Protein AF-A0A2W6DWF0-F1 (afdb_monomer_lite)

Radius of gyration: 32.78 Å; chains: 1; bounding box: 54×65×98 Å

Foldseek 3Di:
DDPVVVVVVVVVVVVVQLVQLLPDDPPQWFWKQFPQATWIWHQDPQAIWIDQALPDDTHDDAHFPDWDADPVDRQWIWTQHPVRDITIIGTDDRSPDHSRRHNPRNDPPPPPPPPVVVVVVVVVVVVCCVPPVVVVVVVVVCVVVLVDPVSVVVVVVVVVVVVVPDDDPD

Structure (mmCIF, N/CA/C/O backbone):
data_AF-A0A2W6DWF0-F1
#
_entry.id   AF-A0A2W6DWF0-F1
#
loop_
_atom_site.group_PDB
_atom_site.id
_atom_site.type_symbol
_atom_site.label_atom_id
_atom_site.label_alt_id
_atom_site.label_comp_id
_atom_site.label_asym_id
_atom_site.label_entity_id
_atom_site.label_seq_id
_atom_site.pdbx_PDB_ins_code
_atom_site.Cartn_x
_atom_site.Cartn_y
_atom_site.Cartn_z
_atom_site.occupancy
_atom_site.B_iso_or_equiv
_atom_site.auth_seq_id
_atom_site.auth_comp_id
_atom_site.auth_asym_id
_atom_site.auth_atom_id
_atom_site.pdbx_PDB_model_num
ATOM 1 N N . MET A 1 1 ? 27.498 23.899 1.202 1.00 61.22 1 MET A N 1
ATOM 2 C CA . MET A 1 1 ? 26.528 23.194 0.340 1.00 61.22 1 MET A CA 1
ATOM 3 C C . MET A 1 1 ? 25.441 24.185 -0.001 1.00 61.22 1 MET A C 1
ATOM 5 O O . MET A 1 1 ? 24.930 24.813 0.916 1.00 61.22 1 MET A O 1
ATOM 9 N N . ASP A 1 2 ? 25.179 24.372 -1.287 1.00 84.38 2 ASP A N 1
ATOM 10 C CA . ASP A 1 2 ? 24.219 25.351 -1.785 1.00 84.38 2 ASP A CA 1
ATOM 11 C C . ASP A 1 2 ? 22.791 24.801 -1.636 1.00 84.38 2 ASP A C 1
ATOM 13 O O . ASP A 1 2 ? 22.488 23.708 -2.126 1.00 84.38 2 ASP A O 1
ATOM 17 N N . LEU A 1 3 ? 21.943 25.503 -0.882 1.00 85.31 3 LEU A N 1
ATOM 18 C CA . LEU A 1 3 ? 20.596 25.038 -0.530 1.00 85.31 3 LEU A CA 1
ATOM 19 C C . LEU A 1 3 ? 19.710 24.931 -1.780 1.00 85.31 3 LEU A C 1
ATOM 21 O O . LEU A 1 3 ? 18.916 23.997 -1.908 1.00 85.31 3 LEU A O 1
ATOM 25 N N . ASP A 1 4 ? 19.914 25.830 -2.740 1.00 89.06 4 ASP A N 1
ATOM 26 C CA . ASP A 1 4 ? 19.157 25.874 -3.989 1.00 89.06 4 ASP A CA 1
ATOM 27 C C . ASP A 1 4 ? 19.464 24.673 -4.892 1.00 89.06 4 ASP A C 1
ATOM 29 O O . ASP A 1 4 ? 18.562 24.110 -5.521 1.00 89.06 4 ASP A O 1
ATOM 33 N N . ALA A 1 5 ? 20.716 24.205 -4.888 1.00 88.69 5 ALA A N 1
ATOM 34 C CA . ALA A 1 5 ? 21.115 23.004 -5.614 1.00 88.69 5 ALA A CA 1
ATOM 35 C C . ALA A 1 5 ? 20.429 21.744 -5.051 1.00 88.69 5 ALA A C 1
ATOM 37 O O . ALA A 1 5 ? 19.915 20.928 -5.819 1.00 88.69 5 ALA A O 1
ATOM 38 N N . GLN A 1 6 ? 20.333 21.618 -3.721 1.00 86.75 6 GLN A N 1
ATOM 39 C CA . GLN A 1 6 ? 19.637 20.494 -3.075 1.00 86.75 6 GLN A CA 1
ATOM 40 C C . GLN A 1 6 ? 18.131 20.503 -3.364 1.00 86.75 6 GLN A C 1
ATOM 42 O O . GLN A 1 6 ? 17.528 19.452 -3.605 1.00 86.75 6 GLN A O 1
ATOM 47 N N . ILE A 1 7 ? 17.510 21.688 -3.374 1.00 89.88 7 ILE A N 1
ATOM 48 C CA . ILE A 1 7 ? 16.090 21.841 -3.715 1.00 89.88 7 ILE A CA 1
ATOM 49 C C . ILE A 1 7 ? 15.849 21.435 -5.173 1.00 89.88 7 ILE A C 1
ATOM 51 O O . ILE A 1 7 ? 14.891 20.711 -5.462 1.00 89.88 7 ILE A O 1
ATOM 55 N N . ALA A 1 8 ? 16.715 21.864 -6.094 1.00 90.62 8 ALA A N 1
ATOM 56 C CA . ALA A 1 8 ? 16.607 21.523 -7.508 1.00 90.62 8 ALA A CA 1
ATOM 57 C C . ALA A 1 8 ? 16.753 20.011 -7.752 1.00 90.62 8 ALA A C 1
ATOM 59 O O . ALA A 1 8 ? 15.949 19.427 -8.482 1.00 90.62 8 ALA A O 1
ATOM 60 N N . GLU A 1 9 ? 17.724 19.364 -7.107 1.00 90.25 9 GLU A N 1
ATOM 61 C CA . GLU A 1 9 ? 17.936 17.916 -7.198 1.00 90.25 9 GLU A CA 1
ATOM 62 C C . GLU A 1 9 ? 16.747 17.130 -6.629 1.00 90.25 9 GLU A C 1
ATOM 64 O O . GLU A 1 9 ? 16.229 16.214 -7.273 1.00 90.25 9 GLU A O 1
ATOM 69 N N . THR A 1 10 ? 16.233 17.551 -5.471 1.00 89.12 10 THR A N 1
ATOM 70 C CA . THR A 1 10 ? 15.056 16.930 -4.847 1.00 89.12 10 THR A CA 1
ATOM 71 C C . THR A 1 10 ? 13.840 17.001 -5.769 1.00 89.12 10 THR A C 1
ATOM 73 O O . THR A 1 10 ? 13.144 16.004 -5.959 1.00 89.12 10 THR A O 1
ATOM 76 N N . ARG A 1 11 ? 13.587 18.161 -6.389 1.00 90.06 11 ARG A N 1
ATOM 77 C CA . ARG A 1 11 ? 12.465 18.336 -7.326 1.00 90.06 11 ARG A CA 1
ATOM 78 C C . ARG A 1 11 ? 12.587 17.433 -8.550 1.00 90.06 11 ARG A C 1
ATOM 80 O O . ARG A 1 11 ? 11.580 16.862 -8.963 1.00 90.06 11 ARG A O 1
ATOM 87 N N . ARG A 1 12 ? 13.795 17.278 -9.103 1.00 89.12 12 ARG A N 1
ATOM 88 C CA . ARG A 1 12 ? 14.049 16.373 -10.237 1.00 89.12 12 ARG A CA 1
ATOM 89 C C . ARG A 1 12 ? 13.746 14.927 -9.867 1.00 89.12 12 ARG A C 1
ATOM 91 O O . ARG A 1 12 ? 12.934 14.297 -10.533 1.00 89.12 12 ARG A O 1
ATOM 98 N N . ARG A 1 13 ? 14.285 14.451 -8.743 1.00 86.88 13 ARG A N 1
ATOM 99 C CA . ARG A 1 13 ? 14.032 13.091 -8.253 1.00 86.88 13 ARG A CA 1
ATOM 100 C C . ARG A 1 13 ? 12.543 12.821 -8.024 1.00 86.88 13 ARG A C 1
ATOM 102 O O . ARG A 1 13 ? 12.033 11.777 -8.413 1.00 86.88 13 ARG A O 1
ATOM 109 N N . VAL A 1 14 ? 11.825 13.769 -7.420 1.00 86.69 14 VAL A N 1
ATOM 110 C CA . VAL A 1 14 ? 10.374 13.644 -7.201 1.00 86.69 14 VAL A CA 1
ATOM 111 C C . VAL A 1 14 ? 9.610 13.589 -8.527 1.00 86.69 14 VAL A C 1
ATOM 113 O O . VAL A 1 14 ? 8.647 12.830 -8.643 1.00 86.69 14 VAL A O 1
ATOM 116 N N . ALA A 1 15 ? 10.026 14.371 -9.526 1.00 87.75 15 ALA A N 1
ATOM 117 C CA . ALA A 1 15 ? 9.420 14.344 -10.853 1.00 87.75 15 ALA A CA 1
ATOM 118 C C . ALA A 1 15 ? 9.647 12.994 -11.553 1.00 87.75 15 ALA A C 1
ATOM 120 O O . ALA A 1 15 ? 8.692 12.418 -12.071 1.00 87.75 15 ALA A O 1
ATOM 121 N N . GLU A 1 16 ? 10.864 12.454 -11.489 1.00 87.50 16 GLU A N 1
ATOM 122 C CA . GLU A 1 16 ? 11.209 11.136 -12.037 1.00 87.50 16 GLU A CA 1
ATOM 123 C C . GLU A 1 16 ? 10.418 10.009 -11.358 1.00 87.50 16 GLU A C 1
ATOM 125 O O . GLU A 1 16 ? 9.831 9.163 -12.034 1.00 87.50 16 GLU A O 1
ATOM 130 N N . GLU A 1 17 ? 10.322 10.016 -10.024 1.00 83.31 17 GLU A N 1
ATOM 131 C CA . GLU A 1 17 ? 9.511 9.042 -9.282 1.00 83.31 17 GLU A CA 1
ATOM 132 C C . GLU A 1 17 ? 8.028 9.126 -9.669 1.00 83.31 17 GLU A C 1
ATOM 134 O O . GLU A 1 17 ? 7.344 8.105 -9.783 1.00 83.31 17 GLU A O 1
ATOM 139 N N . LYS A 1 18 ? 7.506 10.340 -9.876 1.00 85.75 18 LYS A N 1
ATOM 140 C CA . LYS A 1 18 ? 6.118 10.545 -10.299 1.00 85.75 18 LYS A CA 1
ATOM 141 C C . LYS A 1 18 ? 5.885 10.008 -11.708 1.00 85.75 18 LYS A C 1
ATOM 143 O O . LYS A 1 18 ? 4.921 9.276 -11.912 1.00 85.75 18 LYS A O 1
ATOM 148 N N . GLU A 1 19 ? 6.780 10.303 -12.646 1.00 86.94 19 GLU A N 1
ATOM 149 C CA . GLU A 1 19 ? 6.712 9.769 -14.007 1.00 86.94 19 GLU A CA 1
ATOM 150 C C . GLU A 1 19 ? 6.732 8.234 -13.990 1.00 86.94 19 GLU A C 1
ATOM 152 O O . GLU A 1 19 ? 5.903 7.586 -14.627 1.00 86.94 19 GLU A O 1
ATOM 157 N N . GLN A 1 20 ? 7.611 7.630 -13.185 1.00 84.12 20 GLN A N 1
ATOM 158 C CA . GLN A 1 20 ? 7.686 6.177 -13.024 1.00 84.12 20 GLN A CA 1
ATOM 159 C C . GLN A 1 20 ? 6.402 5.564 -12.443 1.00 84.12 20 GLN A C 1
ATOM 161 O O . GLN A 1 20 ? 6.034 4.455 -12.832 1.00 84.12 20 GLN A O 1
ATOM 166 N N . ARG A 1 21 ? 5.700 6.263 -11.541 1.00 83.56 21 ARG A N 1
ATOM 167 C CA . ARG A 1 21 ? 4.387 5.834 -11.017 1.00 83.56 21 ARG A CA 1
ATOM 168 C C . ARG A 1 21 ? 3.256 5.985 -12.032 1.00 83.56 21 ARG A C 1
ATOM 170 O O . ARG A 1 21 ? 2.280 5.240 -11.964 1.00 83.56 21 ARG A O 1
ATOM 177 N N . GLU A 1 22 ? 3.368 6.946 -12.942 1.00 83.94 22 GLU A N 1
ATOM 178 C CA . GLU A 1 22 ? 2.379 7.190 -13.993 1.00 83.94 22 GLU A CA 1
ATOM 179 C C . GLU A 1 22 ? 2.517 6.231 -15.179 1.00 83.94 22 GLU A C 1
ATOM 181 O O . GLU A 1 22 ? 1.551 6.052 -15.929 1.00 83.94 22 GLU A O 1
ATOM 186 N N . ARG A 1 23 ? 3.674 5.568 -15.323 1.00 86.38 23 ARG A N 1
ATOM 187 C CA . ARG A 1 23 ? 3.868 4.520 -16.329 1.00 86.38 23 ARG A CA 1
ATOM 188 C C . ARG A 1 23 ? 2.825 3.410 -16.156 1.00 86.38 23 ARG A C 1
ATOM 190 O O . ARG A 1 23 ? 2.569 2.965 -15.032 1.00 86.38 23 ARG A O 1
ATOM 197 N N . PRO A 1 24 ? 2.218 2.935 -17.257 1.00 86.56 24 PRO A N 1
ATOM 198 C CA . PRO A 1 24 ? 1.245 1.859 -17.187 1.00 86.56 24 PRO A CA 1
ATOM 199 C C . PRO A 1 24 ? 1.904 0.598 -16.627 1.00 86.56 24 PRO A C 1
ATOM 201 O O . PRO A 1 24 ? 3.009 0.221 -17.021 1.00 86.56 24 PRO A O 1
ATOM 204 N N . LEU A 1 25 ? 1.211 -0.061 -15.699 1.00 88.56 25 LEU A N 1
ATOM 205 C CA . LEU A 1 25 ? 1.652 -1.350 -15.184 1.00 88.56 25 LEU A CA 1
ATOM 206 C C . LEU A 1 25 ? 1.576 -2.408 -16.299 1.00 88.56 25 LEU A C 1
ATOM 208 O O . LEU A 1 25 ? 0.694 -2.327 -17.160 1.00 88.56 25 LEU A O 1
ATOM 212 N N . PRO A 1 26 ? 2.448 -3.431 -16.271 1.00 87.81 26 PRO A N 1
ATOM 213 C CA . PRO A 1 26 ? 2.338 -4.565 -17.177 1.00 87.81 26 PRO A CA 1
ATOM 214 C C . PRO A 1 26 ? 0.968 -5.250 -17.070 1.00 87.81 26 PRO A C 1
ATOM 216 O O . PRO A 1 26 ? 0.324 -5.237 -16.018 1.00 87.81 26 PRO A O 1
ATOM 219 N N . ALA A 1 27 ? 0.531 -5.894 -18.152 1.00 87.00 27 ALA A N 1
ATOM 220 C CA . ALA A 1 27 ? -0.751 -6.590 -18.182 1.00 87.00 27 ALA A CA 1
ATOM 221 C C . ALA A 1 27 ? -0.855 -7.645 -17.063 1.00 87.00 27 ALA A C 1
ATOM 223 O O . ALA A 1 27 ? 0.075 -8.413 -16.815 1.00 87.00 27 ALA A O 1
ATOM 224 N N . GLY A 1 28 ? -1.999 -7.669 -16.373 1.00 86.00 28 GLY A N 1
ATOM 225 C CA . GLY A 1 28 ? -2.250 -8.59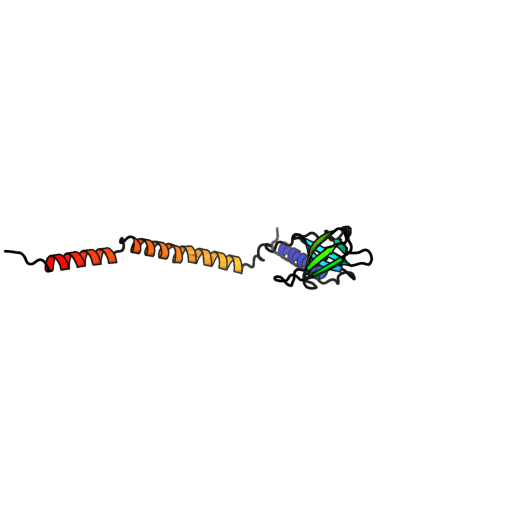7 -15.265 1.00 86.00 28 GLY A CA 1
ATOM 226 C C . GLY A 1 28 ? -1.495 -8.276 -13.969 1.00 86.00 28 GLY A C 1
ATOM 227 O O . GLY A 1 28 ? -1.575 -9.062 -13.024 1.00 86.00 28 GLY A O 1
ATOM 228 N N . VAL A 1 29 ? -0.780 -7.144 -13.902 1.00 90.69 29 VAL A N 1
ATOM 229 C CA . VAL A 1 29 ? -0.109 -6.659 -12.690 1.00 90.69 29 VAL A CA 1
ATOM 230 C C . VAL A 1 29 ? -0.957 -5.599 -11.996 1.00 90.69 29 VAL A C 1
ATOM 232 O O . VAL A 1 29 ? -1.533 -4.708 -12.615 1.00 90.69 29 VAL A O 1
ATOM 235 N N . THR A 1 30 ? -1.037 -5.678 -10.675 1.00 92.12 30 THR A N 1
ATOM 236 C CA . THR A 1 30 ? -1.700 -4.687 -9.827 1.00 92.12 30 THR A CA 1
ATOM 237 C C . THR A 1 30 ? -0.872 -4.457 -8.575 1.00 92.12 30 THR A C 1
ATOM 239 O O . THR A 1 30 ? -0.369 -5.404 -7.973 1.00 92.12 30 THR A O 1
ATOM 242 N N . MET A 1 31 ? -0.753 -3.203 -8.148 1.00 93.50 31 MET A N 1
ATOM 243 C CA . MET A 1 31 ? -0.088 -2.886 -6.888 1.00 93.50 31 MET A CA 1
ATOM 244 C C . MET A 1 31 ? -1.042 -3.115 -5.718 1.00 93.50 31 MET A C 1
ATOM 246 O O . MET A 1 31 ? -2.173 -2.620 -5.695 1.00 93.50 31 MET A O 1
ATOM 250 N N . VAL A 1 32 ? -0.574 -3.851 -4.714 1.00 92.56 32 VAL A N 1
ATOM 251 C CA . VAL A 1 32 ? -1.339 -4.164 -3.509 1.00 92.56 32 VAL A CA 1
ATOM 252 C C . VAL A 1 32 ? -0.508 -3.940 -2.256 1.00 92.56 32 VAL A C 1
ATOM 254 O O . VAL A 1 32 ? 0.707 -4.106 -2.247 1.00 92.56 32 VAL A O 1
ATOM 257 N N . LYS A 1 33 ? -1.181 -3.612 -1.159 1.00 91.62 33 LYS A N 1
ATOM 258 C CA . LYS A 1 33 ? -0.615 -3.681 0.179 1.00 91.62 33 LYS A CA 1
ATOM 259 C C . LYS A 1 33 ? -0.704 -5.116 0.677 1.00 91.62 33 LYS A C 1
ATOM 261 O O . LYS A 1 33 ? -1.812 -5.619 0.902 1.00 91.62 33 LYS A O 1
ATOM 266 N N . LEU A 1 34 ? 0.441 -5.738 0.914 1.00 90.06 34 LEU A N 1
ATOM 267 C CA . LEU A 1 34 ? 0.561 -7.062 1.515 1.00 90.06 34 LEU A CA 1
ATOM 268 C C . LEU A 1 34 ? 1.553 -6.979 2.678 1.00 90.06 34 LEU A C 1
ATOM 270 O O . LEU A 1 34 ? 2.618 -6.398 2.542 1.00 90.06 34 LEU A O 1
ATOM 274 N N . ASN A 1 35 ? 1.195 -7.493 3.858 1.00 86.69 35 ASN A N 1
ATOM 275 C CA . ASN A 1 35 ? 2.084 -7.510 5.036 1.00 86.69 35 ASN A CA 1
ATOM 276 C C . ASN A 1 35 ? 2.738 -6.154 5.393 1.00 86.69 35 ASN A C 1
ATOM 278 O O . ASN A 1 35 ? 3.867 -6.101 5.868 1.00 86.69 35 ASN A O 1
ATOM 282 N N . LYS A 1 36 ? 2.001 -5.044 5.220 1.00 86.69 36 LYS A N 1
ATOM 283 C CA . LYS A 1 36 ? 2.489 -3.658 5.418 1.00 86.69 36 LYS A CA 1
ATOM 284 C C . LYS A 1 36 ? 3.582 -3.227 4.427 1.00 86.69 36 LYS A C 1
ATOM 286 O O . LYS A 1 36 ? 4.283 -2.259 4.703 1.00 86.69 36 LYS A O 1
ATOM 291 N N . GLN A 1 37 ? 3.712 -3.900 3.295 1.00 89.81 37 GLN A N 1
ATOM 292 C CA . GLN A 1 37 ? 4.594 -3.526 2.198 1.00 89.81 37 GLN A CA 1
ATOM 293 C C . GLN A 1 37 ? 3.778 -3.279 0.932 1.00 89.81 37 GLN A C 1
ATOM 295 O O . GLN A 1 37 ? 2.695 -3.845 0.755 1.00 89.81 37 GLN A O 1
ATOM 300 N N . VAL A 1 38 ? 4.298 -2.405 0.078 1.00 92.31 38 VAL A N 1
ATOM 301 C CA . VAL A 1 38 ? 3.840 -2.270 -1.300 1.00 92.31 38 VAL A CA 1
ATOM 302 C C . VAL A 1 38 ? 4.364 -3.478 -2.070 1.00 92.31 38 VAL A C 1
ATOM 304 O O . VAL A 1 38 ? 5.556 -3.776 -2.044 1.00 92.31 38 VAL A O 1
ATOM 307 N N . THR A 1 39 ? 3.480 -4.195 -2.747 1.00 92.56 39 THR A N 1
ATOM 308 C CA . THR A 1 39 ? 3.812 -5.436 -3.445 1.00 92.56 39 THR A CA 1
ATOM 309 C C . THR A 1 39 ? 3.171 -5.418 -4.821 1.00 92.56 39 THR A C 1
ATOM 311 O O . THR A 1 39 ? 1.985 -5.107 -4.954 1.00 92.56 39 THR A O 1
ATOM 314 N N . GLY A 1 40 ? 3.940 -5.765 -5.852 1.00 93.81 40 GLY A N 1
ATOM 315 C CA . GLY A 1 40 ? 3.368 -6.056 -7.163 1.00 93.81 40 GLY A CA 1
ATOM 316 C C . GLY A 1 40 ? 2.695 -7.421 -7.114 1.00 93.81 40 GLY A C 1
ATOM 317 O O . GLY A 1 40 ? 3.327 -8.395 -6.724 1.00 93.81 40 GLY A O 1
ATOM 318 N N . LEU A 1 41 ? 1.420 -7.510 -7.473 1.00 94.25 41 LEU A N 1
ATOM 319 C CA . LEU A 1 41 ? 0.692 -8.770 -7.586 1.00 94.25 41 LEU A CA 1
ATOM 320 C C . LEU A 1 41 ? 0.403 -9.033 -9.058 1.00 94.25 41 LEU A C 1
ATOM 322 O O . LEU A 1 41 ? -0.240 -8.214 -9.710 1.00 94.25 41 LEU A O 1
ATOM 326 N N . ARG A 1 42 ? 0.856 -10.175 -9.570 1.00 93.12 42 ARG A N 1
ATOM 327 C CA . ARG A 1 42 ? 0.575 -10.631 -10.929 1.00 93.12 42 ARG A CA 1
ATOM 328 C C . ARG A 1 42 ? -0.379 -11.808 -10.887 1.00 93.12 42 ARG A C 1
ATOM 330 O O . ARG A 1 42 ? -0.153 -12.761 -10.141 1.00 93.12 42 ARG A O 1
ATOM 337 N N . VAL A 1 43 ? -1.413 -11.744 -11.714 1.00 90.19 43 VAL A N 1
ATOM 338 C CA . VAL A 1 43 ? -2.348 -12.846 -11.952 1.00 90.19 43 VAL A CA 1
ATOM 339 C C . VAL A 1 43 ? -2.039 -13.418 -13.330 1.00 90.19 43 VAL A C 1
ATOM 341 O O . VAL A 1 43 ? -2.125 -12.700 -14.323 1.00 90.19 43 VAL A O 1
ATOM 344 N N . GLY A 1 44 ? -1.659 -14.692 -13.393 1.00 86.88 44 GLY A N 1
ATOM 345 C CA . GLY A 1 44 ? -1.389 -15.390 -14.649 1.00 86.88 44 GLY A CA 1
ATOM 346 C C . GLY A 1 44 ? -2.002 -16.793 -14.691 1.00 86.88 44 GLY A C 1
ATOM 347 O O . GLY A 1 44 ? -2.626 -17.216 -13.715 1.00 86.88 44 GLY A O 1
ATOM 348 N N . PRO A 1 45 ? -1.800 -17.530 -15.798 1.00 84.31 45 PRO A N 1
ATOM 349 C CA . PRO A 1 45 ? -2.305 -18.898 -15.968 1.00 8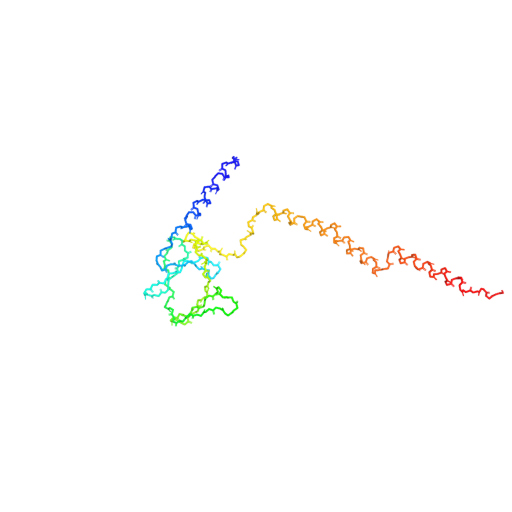4.31 45 PRO A CA 1
ATOM 350 C C . PRO A 1 45 ? -1.815 -19.856 -14.874 1.00 84.31 45 PRO A C 1
ATOM 352 O O . PRO A 1 45 ? -2.551 -20.728 -14.416 1.00 84.31 45 PRO A O 1
ATOM 355 N N . ASP A 1 46 ? -0.584 -19.647 -14.406 1.00 83.62 46 ASP A N 1
ATOM 356 C CA . ASP A 1 46 ? 0.047 -20.486 -13.387 1.00 83.62 46 ASP A CA 1
ATOM 357 C C . ASP A 1 46 ? -0.420 -20.166 -11.961 1.00 83.62 46 ASP A C 1
ATOM 359 O O . ASP A 1 46 ? -0.204 -20.966 -11.050 1.00 83.62 46 ASP A O 1
ATOM 363 N N . GLY A 1 47 ? -1.110 -19.038 -11.764 1.00 88.81 47 GLY A N 1
ATOM 364 C CA . GLY A 1 47 ? -1.606 -18.575 -10.473 1.00 88.81 47 GLY A CA 1
ATOM 365 C C . GLY A 1 47 ? -1.141 -17.162 -10.126 1.00 88.81 47 GLY A C 1
ATOM 366 O O . GLY A 1 47 ? -0.921 -16.315 -10.995 1.00 88.81 47 GLY A O 1
ATOM 367 N N . LEU A 1 48 ? -1.034 -16.896 -8.826 1.00 92.38 48 LEU A N 1
ATOM 368 C CA . LEU A 1 48 ? -0.585 -15.617 -8.287 1.00 92.38 48 LEU A CA 1
ATOM 369 C C . LEU A 1 48 ? 0.927 -15.612 -8.089 1.00 92.38 48 LEU A C 1
ATOM 371 O O . LEU A 1 48 ? 1.494 -16.556 -7.537 1.00 92.38 48 LEU A O 1
ATOM 375 N N . ALA A 1 49 ? 1.556 -14.503 -8.468 1.00 92.81 49 ALA A N 1
ATOM 376 C CA . ALA A 1 49 ? 2.948 -14.214 -8.158 1.00 92.81 49 ALA A CA 1
ATOM 377 C C . ALA A 1 49 ? 3.082 -12.823 -7.532 1.00 92.81 49 ALA A C 1
ATOM 379 O O . ALA A 1 49 ? 2.338 -11.903 -7.877 1.00 92.81 49 ALA A O 1
ATOM 380 N N . THR A 1 50 ? 4.039 -12.664 -6.624 1.00 93.50 50 THR A N 1
ATOM 381 C CA . THR A 1 50 ? 4.324 -11.398 -5.944 1.00 93.50 50 THR A CA 1
ATOM 382 C C . THR A 1 50 ? 5.714 -10.884 -6.262 1.00 93.50 50 THR A C 1
ATOM 384 O O . THR A 1 50 ? 6.655 -11.661 -6.403 1.00 93.50 50 THR A O 1
ATOM 387 N N . LEU A 1 51 ? 5.837 -9.565 -6.314 1.00 93.56 51 LEU A N 1
ATOM 388 C CA . LEU A 1 51 ? 7.083 -8.850 -6.520 1.00 93.56 51 LEU A CA 1
ATOM 389 C C . LEU A 1 51 ? 7.372 -7.960 -5.307 1.00 93.56 51 LEU A C 1
ATOM 391 O O . LEU A 1 51 ? 6.590 -7.056 -4.990 1.00 93.56 51 LEU A O 1
ATOM 395 N N . SER A 1 52 ? 8.500 -8.227 -4.650 1.00 87.19 52 SER A N 1
ATOM 396 C CA . SER A 1 52 ? 8.937 -7.551 -3.418 1.00 87.19 52 SER A CA 1
ATOM 397 C C . SER A 1 52 ? 10.083 -6.558 -3.633 1.00 87.19 52 SER A C 1
ATOM 399 O O . SER A 1 52 ? 10.566 -5.992 -2.663 1.00 87.19 52 SER A O 1
ATOM 401 N N . ALA A 1 53 ? 10.538 -6.363 -4.870 1.00 88.19 53 ALA A N 1
ATOM 402 C CA . ALA A 1 53 ? 11.528 -5.356 -5.250 1.00 88.19 53 ALA A CA 1
ATOM 403 C C . ALA A 1 53 ? 11.314 -4.974 -6.726 1.00 88.19 53 ALA A C 1
ATOM 405 O O . ALA A 1 53 ? 10.875 -5.844 -7.479 1.00 88.19 53 ALA A O 1
ATOM 406 N N . PRO A 1 54 ? 11.623 -3.740 -7.161 1.00 83.50 54 PRO A N 1
ATOM 407 C CA 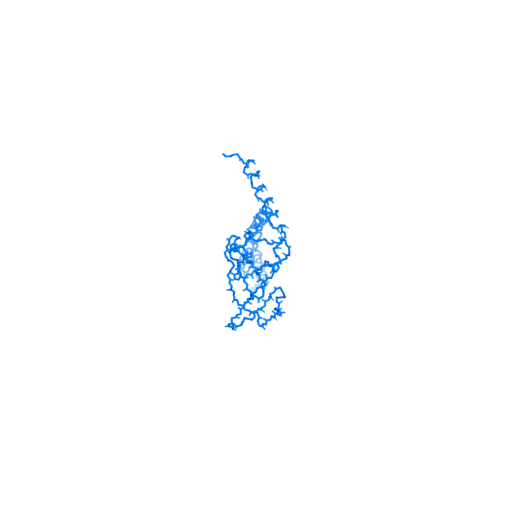. PRO A 1 54 ? 11.342 -3.282 -8.527 1.00 83.50 54 PRO A CA 1
ATOM 408 C C . PRO A 1 54 ? 11.957 -4.182 -9.605 1.00 83.50 54 PRO A C 1
ATOM 410 O O . PRO A 1 54 ? 11.257 -4.613 -10.517 1.00 83.50 54 PRO A O 1
ATOM 413 N N . ASP A 1 55 ? 13.224 -4.553 -9.414 1.00 85.31 55 ASP A N 1
ATOM 414 C CA . ASP A 1 55 ? 13.988 -5.440 -10.304 1.00 85.31 55 ASP A CA 1
ATOM 415 C C . ASP A 1 55 ? 14.080 -6.873 -9.751 1.00 85.31 55 ASP A C 1
ATOM 417 O O . ASP A 1 55 ? 14.940 -7.670 -10.127 1.00 85.31 55 ASP A O 1
ATOM 421 N N . GLY A 1 56 ? 13.214 -7.196 -8.789 1.00 84.12 56 GLY A N 1
ATOM 422 C CA . GLY A 1 56 ? 13.188 -8.493 -8.135 1.00 84.12 56 GLY A CA 1
ATOM 423 C C . GLY A 1 56 ? 12.639 -9.599 -9.032 1.00 84.12 56 GLY A C 1
ATOM 424 O O . GLY A 1 56 ? 12.012 -9.374 -10.067 1.00 84.12 56 GLY A O 1
ATOM 425 N N . GLN A 1 57 ? 12.813 -10.837 -8.580 1.00 90.06 57 GLN A N 1
ATOM 426 C CA . GLN A 1 57 ? 12.138 -11.969 -9.199 1.00 90.06 57 GLN A CA 1
ATOM 427 C C . GLN A 1 57 ? 10.690 -12.070 -8.716 1.00 90.06 57 GLN A C 1
ATOM 429 O O . GLN A 1 57 ? 10.387 -11.885 -7.534 1.00 90.06 57 GLN A O 1
ATOM 434 N N . TRP A 1 58 ? 9.797 -12.412 -9.643 1.00 92.12 58 TRP A N 1
ATOM 435 C CA . TRP A 1 58 ? 8.418 -12.762 -9.327 1.00 92.12 58 TRP A CA 1
ATOM 436 C C . TRP A 1 58 ? 8.388 -14.080 -8.564 1.00 92.12 58 TRP A C 1
ATOM 438 O O . TRP A 1 58 ? 8.722 -15.129 -9.111 1.00 92.12 58 TRP A O 1
ATOM 448 N N . GLN A 1 59 ? 7.956 -14.028 -7.310 1.00 91.25 59 GLN A N 1
ATOM 449 C CA . GLN A 1 59 ? 7.842 -15.213 -6.474 1.00 91.25 59 GLN A CA 1
ATOM 450 C C . GLN A 1 59 ? 6.442 -15.816 -6.605 1.00 91.25 59 GLN A C 1
ATOM 452 O O . GLN A 1 59 ? 5.458 -15.106 -6.372 1.00 91.25 59 GLN A O 1
ATOM 457 N N . PRO A 1 60 ? 6.317 -17.099 -6.980 1.00 93.00 60 PRO A N 1
ATOM 458 C CA . PRO A 1 60 ? 5.025 -17.765 -7.043 1.00 93.00 60 PRO A CA 1
ATOM 459 C C . PRO A 1 60 ? 4.444 -17.925 -5.636 1.00 93.00 60 PRO A C 1
ATOM 461 O O . PRO A 1 60 ? 5.149 -18.276 -4.693 1.00 93.00 60 PRO A O 1
ATOM 464 N N . VAL A 1 61 ? 3.142 -17.678 -5.501 1.00 90.62 61 VAL A N 1
ATOM 465 C CA . VAL A 1 61 ? 2.418 -17.786 -4.223 1.00 90.62 61 VAL A CA 1
ATOM 466 C C . VAL A 1 61 ? 1.450 -18.971 -4.230 1.00 90.62 61 VAL A C 1
ATOM 468 O O . VAL A 1 61 ? 1.257 -19.618 -3.202 1.00 90.62 61 VAL A O 1
ATOM 471 N N . GLY A 1 62 ? 0.847 -19.262 -5.386 1.00 90.44 62 GLY A N 1
ATOM 472 C CA . GLY A 1 62 ? -0.090 -20.373 -5.574 1.00 90.44 62 GLY A CA 1
ATOM 473 C C . GLY A 1 62 ? -1.335 -19.966 -6.354 1.00 90.44 62 GLY A C 1
ATOM 474 O O . GLY A 1 62 ? -1.494 -18.803 -6.746 1.00 90.44 62 GLY A O 1
ATOM 475 N N . ARG A 1 63 ? -2.242 -20.918 -6.588 1.00 92.25 63 ARG A N 1
ATOM 476 C CA . ARG A 1 63 ? -3.472 -20.651 -7.345 1.00 92.25 63 ARG A CA 1
ATOM 477 C C . ARG A 1 63 ? -4.607 -20.199 -6.427 1.00 92.25 63 ARG A C 1
ATOM 479 O O . ARG A 1 63 ? -4.838 -20.809 -5.382 1.00 92.25 63 ARG A O 1
ATOM 486 N N . PRO A 1 64 ? -5.349 -19.139 -6.792 1.00 91.56 64 PRO A N 1
ATOM 487 C CA . PRO A 1 64 ? -6.496 -18.695 -6.016 1.00 91.56 64 PRO A CA 1
ATOM 488 C C . PRO A 1 64 ? -7.662 -19.675 -6.192 1.00 91.56 64 PRO A C 1
ATOM 490 O O . PRO A 1 64 ? -8.175 -19.854 -7.289 1.00 91.56 64 PRO A O 1
ATOM 493 N N . VAL A 1 65 ? -8.111 -20.276 -5.092 1.00 93.75 65 VAL A N 1
ATOM 494 C CA . VAL A 1 65 ? -9.277 -21.181 -5.047 1.00 93.75 65 VAL A CA 1
ATOM 495 C C . VAL A 1 65 ? -10.535 -20.448 -4.581 1.00 93.75 65 VAL A C 1
ATOM 497 O O . VAL A 1 65 ? -11.658 -20.878 -4.825 1.00 93.75 65 VAL A O 1
ATOM 500 N N . GLY A 1 66 ? -10.379 -19.310 -3.906 1.00 90.62 66 GLY A N 1
ATOM 501 C CA . GLY A 1 66 ? -11.519 -18.485 -3.529 1.00 90.62 66 GLY A CA 1
ATOM 502 C C . GLY A 1 66 ? -11.127 -17.058 -3.202 1.00 90.62 66 GLY A C 1
ATOM 503 O O . GLY A 1 66 ? -10.087 -16.811 -2.596 1.00 90.62 66 GLY A O 1
ATOM 504 N N . VAL A 1 67 ? -11.992 -16.114 -3.556 1.00 91.81 67 VAL A N 1
ATOM 505 C CA . VAL A 1 67 ? -11.794 -14.688 -3.293 1.00 91.81 67 VAL A CA 1
ATOM 506 C C . VAL A 1 67 ? -13.007 -14.152 -2.548 1.00 91.81 67 VAL A C 1
ATOM 508 O O . VAL A 1 67 ? -14.148 -14.408 -2.922 1.00 91.81 67 VAL A O 1
ATOM 511 N N . LYS A 1 68 ? -12.769 -13.425 -1.456 1.00 92.56 68 LYS A N 1
ATOM 512 C CA . LYS A 1 68 ? -13.816 -12.775 -0.663 1.00 92.56 68 LYS A CA 1
ATOM 513 C C . LYS A 1 68 ? -13.421 -11.344 -0.344 1.00 92.56 68 LYS A C 1
ATOM 515 O O . LYS A 1 68 ? -12.290 -11.073 0.059 1.00 92.56 68 LYS A O 1
ATOM 520 N N . ARG A 1 69 ? -14.378 -10.428 -0.447 1.00 88.19 69 ARG A N 1
ATOM 521 C CA . ARG A 1 69 ? -14.210 -9.047 0.013 1.00 88.19 69 ARG A CA 1
ATOM 522 C C . ARG A 1 69 ? -14.401 -8.964 1.531 1.00 88.19 69 ARG A C 1
ATOM 524 O O . ARG A 1 69 ? -15.158 -9.740 2.117 1.00 88.19 69 ARG A O 1
ATOM 531 N N . GLY A 1 70 ? -13.683 -8.061 2.191 1.00 83.00 70 GLY A N 1
ATOM 532 C CA . GLY A 1 70 ? -13.844 -7.800 3.618 1.00 83.00 70 GLY A CA 1
ATOM 533 C C . GLY A 1 70 ? -15.208 -7.177 3.920 1.00 83.00 70 GLY A C 1
ATOM 534 O O . GLY A 1 70 ? -15.606 -6.239 3.243 1.00 83.00 70 GLY A O 1
ATOM 535 N N . LYS A 1 71 ? -15.899 -7.676 4.956 1.00 79.56 71 LYS A N 1
ATOM 536 C CA . LYS A 1 71 ? -17.224 -7.172 5.373 1.00 79.56 71 LYS A CA 1
ATOM 537 C C . LYS A 1 71 ? -17.187 -5.748 5.946 1.00 79.56 71 LYS A C 1
ATOM 539 O O . LYS A 1 71 ? -18.090 -4.969 5.700 1.00 79.56 71 LYS A O 1
ATOM 544 N N . VAL A 1 72 ? -16.152 -5.429 6.727 1.00 76.81 72 VAL A N 1
ATOM 545 C CA . VAL A 1 72 ? -16.011 -4.123 7.405 1.00 76.81 72 VAL A CA 1
ATOM 546 C C . VAL A 1 72 ? -15.174 -3.165 6.558 1.00 76.81 72 VAL A C 1
ATOM 548 O O . VAL A 1 72 ? -15.574 -2.045 6.267 1.00 76.81 72 VAL A O 1
ATOM 551 N N . ILE A 1 73 ? -14.010 -3.631 6.100 1.00 77.81 73 ILE A N 1
ATOM 552 C CA . ILE A 1 73 ? -13.098 -2.857 5.255 1.00 77.81 73 ILE A CA 1
ATOM 553 C C . ILE A 1 73 ? -13.206 -3.399 3.833 1.00 77.81 73 ILE A C 1
ATOM 555 O O . ILE A 1 73 ? -12.552 -4.383 3.483 1.00 77.81 73 ILE A O 1
ATOM 559 N N . HIS A 1 74 ? -14.026 -2.745 3.017 1.00 77.12 74 HIS A N 1
ATOM 560 C CA . HIS A 1 74 ? -14.340 -3.165 1.649 1.00 77.12 74 HIS A CA 1
ATOM 561 C C . HIS A 1 74 ? -13.123 -3.107 0.714 1.00 77.12 74 HIS A C 1
ATOM 563 O O . HIS A 1 74 ? -13.064 -3.815 -0.289 1.00 77.12 74 HIS A O 1
ATOM 569 N N . SER A 1 75 ? -12.109 -2.310 1.053 1.00 83.25 75 SER A N 1
ATOM 570 C CA . SER A 1 75 ? -10.838 -2.290 0.326 1.00 83.25 75 SER A CA 1
ATOM 571 C C . SER A 1 75 ? -9.976 -3.528 0.590 1.00 83.25 75 SER A C 1
ATOM 573 O O . SER A 1 75 ? -9.020 -3.768 -0.132 1.00 83.25 75 SER A O 1
ATOM 575 N N . ARG A 1 76 ? -10.284 -4.354 1.596 1.00 89.19 76 ARG A N 1
ATOM 576 C CA . ARG A 1 76 ? -9.518 -5.569 1.886 1.00 89.19 76 ARG A CA 1
ATOM 577 C C . ARG A 1 76 ? -10.081 -6.749 1.098 1.00 89.19 76 ARG A C 1
ATOM 579 O O . ARG A 1 76 ? -11.259 -7.078 1.218 1.00 89.19 76 ARG A O 1
ATOM 586 N N . VAL A 1 77 ? -9.217 -7.435 0.365 1.00 91.62 77 VAL A N 1
ATOM 587 C CA . VAL A 1 77 ? -9.529 -8.664 -0.366 1.00 91.62 77 VAL A CA 1
ATOM 588 C C . VAL A 1 77 ? -8.814 -9.826 0.315 1.00 91.62 77 VAL A C 1
ATOM 590 O O . VAL A 1 77 ? -7.631 -9.748 0.642 1.00 91.62 77 VAL A O 1
ATOM 593 N N . ARG A 1 78 ? -9.554 -10.899 0.581 1.00 92.69 78 ARG A N 1
ATOM 594 C CA . ARG A 1 78 ? -9.043 -12.143 1.157 1.00 92.69 78 ARG A CA 1
ATOM 595 C C . ARG A 1 78 ? -9.061 -13.211 0.078 1.00 92.69 78 ARG A C 1
ATOM 597 O O . ARG A 1 78 ? -10.120 -13.504 -0.472 1.00 92.69 78 ARG A O 1
ATOM 604 N N . ILE A 1 79 ? -7.908 -13.795 -0.191 1.00 93.25 79 ILE A N 1
ATOM 605 C CA . ILE A 1 79 ? -7.713 -14.820 -1.209 1.00 93.25 79 ILE A CA 1
ATOM 606 C C . ILE A 1 79 ? -7.328 -16.110 -0.487 1.00 93.25 79 ILE A C 1
ATOM 608 O O . ILE A 1 79 ? -6.423 -16.112 0.344 1.00 93.25 79 ILE A O 1
ATOM 612 N N . LYS A 1 80 ? -8.043 -17.197 -0.763 1.00 94.00 80 LYS A N 1
ATOM 613 C CA . LYS A 1 80 ? -7.686 -18.549 -0.333 1.00 94.00 80 LYS A CA 1
ATOM 614 C C . LYS A 1 80 ? -6.920 -19.215 -1.466 1.00 94.00 80 LYS A C 1
ATOM 616 O O . LYS A 1 80 ? -7.386 -19.187 -2.605 1.00 94.00 80 LYS A O 1
ATOM 621 N N . LEU A 1 81 ? -5.780 -19.796 -1.134 1.00 93.69 81 LEU A N 1
ATOM 622 C CA . LEU A 1 81 ? -4.905 -20.478 -2.073 1.00 93.69 81 LEU A CA 1
ATOM 623 C C . LEU A 1 81 ? -5.135 -21.996 -2.028 1.00 93.69 81 LEU A C 1
ATOM 625 O O . LEU A 1 81 ? -5.753 -22.521 -1.095 1.00 93.69 81 LEU A O 1
ATOM 629 N N . ASP A 1 82 ? -4.663 -22.676 -3.061 1.00 92.19 82 ASP A N 1
ATOM 630 C CA . ASP A 1 82 ? -4.684 -24.131 -3.249 1.00 92.19 82 ASP A CA 1
ATOM 631 C C . ASP A 1 82 ? -3.926 -24.894 -2.159 1.00 92.19 82 ASP A C 1
ATOM 633 O O . ASP A 1 82 ? -4.435 -25.879 -1.632 1.00 92.19 82 ASP A O 1
ATOM 637 N N . ASN A 1 83 ? -2.787 -24.368 -1.717 1.00 90.12 83 ASN A N 1
ATOM 638 C CA . ASN A 1 83 ? -2.031 -24.870 -0.564 1.00 90.12 83 ASN A CA 1
ATOM 639 C C . ASN A 1 83 ? -2.739 -24.657 0.797 1.00 90.12 83 ASN A C 1
ATOM 641 O O . ASN A 1 83 ? -2.161 -24.908 1.852 1.00 90.12 83 ASN A O 1
ATOM 645 N N . GLY A 1 84 ? -3.972 -24.137 0.803 1.00 89.56 84 GLY A N 1
ATOM 646 C CA . GLY A 1 84 ? -4.760 -23.860 2.005 1.00 89.56 84 GLY A CA 1
ATOM 647 C C . GLY A 1 84 ? -4.417 -22.544 2.710 1.00 89.56 84 GLY A C 1
ATOM 648 O O . GLY A 1 84 ? -5.173 -22.114 3.592 1.00 89.56 84 GLY A O 1
ATOM 649 N N . SER A 1 85 ? -3.338 -21.864 2.311 1.00 90.06 85 SER A N 1
ATOM 650 C CA . SER A 1 85 ? -2.945 -20.578 2.883 1.00 90.06 85 SER A CA 1
ATOM 651 C C . SER A 1 85 ? -3.920 -19.455 2.500 1.00 90.06 85 SER A C 1
ATOM 653 O O . SER A 1 85 ? -4.716 -19.549 1.558 1.00 90.06 85 SER A O 1
ATOM 655 N N . LYS A 1 86 ? -3.916 -18.383 3.297 1.00 91.75 86 LYS A N 1
ATOM 656 C CA . LYS A 1 86 ? -4.820 -17.240 3.130 1.00 91.75 86 LYS A CA 1
ATOM 657 C C . LYS A 1 86 ? -4.006 -15.971 2.955 1.00 91.75 86 LYS A C 1
ATOM 659 O O . LYS A 1 86 ? -3.287 -15.564 3.863 1.00 91.75 86 LYS A O 1
ATOM 664 N N . LEU A 1 87 ? -4.195 -15.306 1.826 1.00 91.50 87 LEU A N 1
ATOM 665 C CA . LEU A 1 87 ? -3.591 -14.020 1.525 1.00 91.50 87 LEU A CA 1
ATOM 666 C C . LEU A 1 87 ? -4.596 -12.902 1.808 1.00 91.50 87 LEU A C 1
ATOM 668 O O . LEU A 1 87 ? -5.758 -12.974 1.411 1.00 91.50 87 LEU A O 1
ATOM 672 N N . THR A 1 88 ? -4.161 -11.854 2.501 1.00 91.44 88 THR A N 1
ATOM 673 C CA . THR A 1 88 ? -4.974 -10.652 2.711 1.00 91.44 88 THR A CA 1
ATOM 674 C C . THR A 1 88 ? -4.277 -9.474 2.061 1.00 91.44 88 THR A C 1
ATOM 676 O O . THR A 1 88 ? -3.233 -9.037 2.536 1.00 91.44 88 THR A O 1
ATOM 679 N N . VAL A 1 89 ? -4.879 -8.953 0.999 1.00 92.25 89 VAL A N 1
ATOM 680 C CA . VAL A 1 89 ? -4.339 -7.844 0.211 1.00 92.25 89 VAL A CA 1
ATOM 681 C C . VAL A 1 89 ? -5.284 -6.651 0.250 1.00 92.25 89 VAL A C 1
ATOM 683 O O . VAL A 1 89 ? -6.487 -6.792 0.487 1.00 92.25 89 VAL A O 1
ATOM 686 N N . ARG A 1 90 ? -4.748 -5.457 0.022 1.00 91.50 90 ARG A N 1
ATOM 687 C CA . ARG A 1 90 ? -5.540 -4.250 -0.237 1.00 91.50 90 ARG A CA 1
ATOM 688 C C . ARG A 1 90 ? -5.019 -3.610 -1.525 1.00 91.50 90 ARG A C 1
ATOM 690 O O . ARG A 1 90 ? -3.872 -3.180 -1.512 1.00 91.50 90 ARG A O 1
ATOM 697 N N . PRO A 1 91 ? -5.796 -3.566 -2.615 1.00 90.25 91 PRO A N 1
ATOM 698 C CA . PRO A 1 91 ? -5.357 -2.920 -3.840 1.00 90.25 91 PRO A CA 1
ATOM 699 C C . PRO A 1 91 ? -5.222 -1.411 -3.621 1.00 90.25 91 PRO A C 1
ATOM 701 O O . PRO A 1 91 ? -6.017 -0.816 -2.885 1.00 90.25 91 PRO A O 1
ATOM 704 N N . TYR A 1 92 ? -4.197 -0.828 -4.237 1.00 89.25 92 TYR A N 1
ATOM 705 C CA . TYR A 1 92 ? -4.044 0.621 -4.346 1.00 89.25 92 TYR A CA 1
ATOM 706 C C . TYR A 1 92 ? -4.897 1.160 -5.492 1.00 89.25 92 TYR A C 1
ATOM 708 O O . TYR A 1 92 ? -5.322 0.404 -6.373 1.00 89.25 92 TYR A O 1
ATOM 716 N N . LEU A 1 93 ? -5.146 2.468 -5.487 1.00 85.38 93 LEU A N 1
ATOM 717 C CA . LEU A 1 93 ? -5.730 3.121 -6.648 1.00 85.38 93 LEU A CA 1
ATOM 718 C C . LEU A 1 93 ? -4.724 3.108 -7.814 1.00 85.38 93 LEU A C 1
ATOM 720 O O . LEU A 1 93 ? -3.507 3.147 -7.593 1.00 85.38 93 LEU A O 1
ATOM 724 N N . PRO A 1 94 ? -5.203 3.076 -9.070 1.00 81.56 94 PRO A N 1
ATOM 725 C CA . PRO A 1 94 ? -4.336 3.272 -10.225 1.00 81.56 94 PRO A CA 1
ATOM 726 C C . PRO A 1 94 ? -3.509 4.556 -10.071 1.00 81.56 94 PRO A C 1
ATOM 728 O O . PRO A 1 94 ? -4.041 5.576 -9.637 1.00 81.56 94 PRO A O 1
ATOM 731 N N . LYS A 1 95 ? -2.221 4.505 -10.437 1.00 82.12 95 LYS A N 1
ATOM 732 C CA . LYS A 1 95 ? -1.244 5.612 -10.328 1.00 82.12 95 LYS A CA 1
ATOM 733 C C . LYS A 1 95 ? -0.857 6.040 -8.902 1.00 82.12 95 LYS A C 1
ATOM 735 O O . LYS A 1 95 ? -0.009 6.911 -8.747 1.00 82.12 95 LYS A O 1
ATOM 740 N N . GLU A 1 96 ? -1.421 5.436 -7.854 1.00 84.06 96 GLU A N 1
ATOM 741 C CA . GLU A 1 96 ? -1.040 5.743 -6.464 1.00 84.06 96 GLU A CA 1
ATOM 742 C C . GLU A 1 96 ? 0.340 5.164 -6.110 1.00 84.06 96 GLU A C 1
ATOM 744 O O . GLU A 1 96 ? 1.131 5.789 -5.399 1.00 84.06 96 GLU A O 1
ATOM 749 N N . LYS A 1 97 ? 0.625 3.958 -6.614 1.00 88.06 97 LYS A N 1
ATOM 750 C CA . LYS A 1 97 ? 1.883 3.228 -6.424 1.00 88.06 97 LYS A CA 1
ATOM 751 C C . LYS A 1 97 ? 2.321 2.586 -7.731 1.00 88.06 97 LYS A C 1
ATOM 753 O O . LYS A 1 97 ? 1.485 2.059 -8.464 1.00 88.06 97 LYS A O 1
ATOM 758 N N . GLY A 1 98 ? 3.627 2.607 -7.981 1.00 88.81 98 GLY A N 1
ATOM 759 C CA . GLY A 1 98 ? 4.259 1.971 -9.136 1.00 88.81 98 GLY A CA 1
ATOM 760 C C . GLY A 1 98 ? 5.109 0.766 -8.742 1.00 88.81 98 GLY A C 1
ATOM 761 O O . GLY A 1 98 ? 5.314 0.488 -7.560 1.00 88.81 98 GLY A O 1
ATOM 762 N N . LEU A 1 99 ? 5.659 0.070 -9.739 1.00 88.44 99 LEU A N 1
ATOM 763 C CA . LEU A 1 99 ? 6.601 -1.038 -9.515 1.00 88.44 99 LEU A CA 1
ATOM 764 C C . LEU A 1 99 ? 7.855 -0.600 -8.750 1.00 88.44 99 LEU A C 1
ATOM 766 O O . LEU A 1 99 ? 8.398 -1.374 -7.972 1.00 88.44 99 LEU A O 1
ATOM 770 N N . VAL A 1 100 ? 8.262 0.659 -8.912 1.00 88.44 100 VAL A N 1
ATOM 771 C CA . VAL A 1 100 ? 9.407 1.264 -8.214 1.00 88.44 100 VAL A CA 1
ATOM 772 C C . VAL A 1 100 ? 9.211 1.358 -6.701 1.00 88.44 100 VAL A C 1
ATOM 774 O O . VAL A 1 100 ? 10.178 1.406 -5.947 1.00 88.44 100 VAL A O 1
ATOM 777 N N . ASP A 1 101 ? 7.959 1.325 -6.240 1.00 87.69 101 ASP A N 1
ATOM 778 C CA . ASP A 1 101 ? 7.626 1.310 -4.820 1.00 87.69 101 ASP A CA 1
ATOM 779 C C . ASP A 1 101 ? 7.594 -0.125 -4.247 1.00 87.69 101 ASP A C 1
ATOM 781 O O . ASP A 1 101 ? 7.409 -0.289 -3.042 1.00 87.69 101 ASP A O 1
ATOM 785 N N . ALA A 1 102 ? 7.749 -1.177 -5.066 1.00 89.56 102 ALA A N 1
ATOM 786 C CA . ALA A 1 102 ? 7.687 -2.564 -4.603 1.00 89.56 102 ALA A CA 1
ATOM 787 C C . ALA A 1 102 ? 8.744 -2.849 -3.521 1.00 89.56 102 ALA A C 1
ATOM 789 O O . ALA A 1 102 ? 9.904 -2.467 -3.638 1.00 89.56 102 ALA A O 1
ATOM 790 N N . GLY A 1 103 ? 8.330 -3.520 -2.446 1.00 85.88 103 GLY A N 1
ATOM 791 C CA . GLY A 1 103 ? 9.171 -3.800 -1.279 1.00 85.88 103 GLY A CA 1
ATOM 792 C C . GLY A 1 103 ? 9.208 -2.689 -0.240 1.00 85.88 103 GLY A C 1
ATOM 793 O O . GLY A 1 103 ? 9.528 -2.953 0.923 1.00 85.88 103 GLY A O 1
ATOM 794 N N . GLN A 1 104 ? 8.826 -1.460 -0.604 1.00 88.25 104 GLN A N 1
ATOM 795 C CA . GLN A 1 104 ? 8.779 -0.372 0.362 1.00 88.25 104 GLN A CA 1
ATOM 796 C C . GLN A 1 104 ? 7.721 -0.651 1.425 1.00 88.25 104 GLN A C 1
ATOM 798 O O . GLN A 1 104 ? 6.606 -1.108 1.150 1.00 88.25 104 GLN A O 1
ATOM 803 N N . ARG A 1 105 ? 8.070 -0.360 2.678 1.00 84.88 105 ARG A N 1
ATOM 804 C CA . ARG A 1 105 ? 7.140 -0.490 3.793 1.00 84.88 105 ARG A CA 1
ATOM 805 C C . ARG A 1 105 ? 6.073 0.592 3.669 1.00 84.88 105 ARG A C 1
ATOM 807 O O . ARG A 1 105 ? 6.356 1.775 3.806 1.00 84.88 105 ARG A O 1
ATOM 814 N N . ASP A 1 106 ? 4.834 0.171 3.459 1.00 78.31 106 ASP A N 1
ATOM 815 C CA . ASP A 1 106 ? 3.667 1.040 3.494 1.00 78.31 106 ASP A CA 1
ATOM 816 C C . ASP A 1 106 ? 3.196 1.190 4.946 1.00 78.31 106 ASP A C 1
ATOM 818 O O . ASP A 1 106 ? 2.179 0.622 5.385 1.00 78.31 106 ASP A O 1
ATOM 822 N N . SER A 1 107 ? 3.990 1.907 5.741 1.00 61.00 107 SER A N 1
ATOM 823 C CA . SER A 1 107 ? 3.500 2.427 7.005 1.00 61.00 107 SER A CA 1
ATOM 824 C C . SER A 1 107 ? 2.471 3.512 6.691 1.00 61.00 107 SER A C 1
ATOM 826 O O . SER A 1 107 ? 2.755 4.502 6.034 1.00 61.00 107 SER A O 1
ATOM 828 N N . LEU A 1 108 ? 1.257 3.345 7.224 1.00 52.03 108 LEU A N 1
ATOM 829 C CA . LEU A 1 108 ? 0.313 4.463 7.367 1.00 52.03 108 LEU A CA 1
ATOM 830 C C . LEU A 1 108 ? 0.919 5.594 8.224 1.00 52.03 108 LEU A C 1
ATOM 832 O O . LEU A 1 108 ? 0.468 6.724 8.151 1.00 52.03 108 LEU A O 1
ATOM 836 N N . TYR A 1 109 ? 1.975 5.277 8.981 1.00 43.38 109 TYR A N 1
ATOM 837 C CA . TYR A 1 109 ? 2.941 6.206 9.555 1.00 43.38 109 TYR A CA 1
ATOM 838 C C . TYR A 1 109 ? 4.149 6.356 8.622 1.00 43.38 109 TYR A C 1
ATOM 840 O O . TYR A 1 109 ? 5.279 6.006 8.963 1.00 43.38 109 TYR A O 1
ATOM 848 N N . ARG A 1 110 ? 3.931 6.819 7.395 1.00 43.22 110 ARG A N 1
ATOM 849 C CA . ARG A 1 110 ? 4.889 7.763 6.833 1.00 43.22 110 ARG A CA 1
ATOM 850 C C . ARG A 1 110 ? 4.595 9.002 7.661 1.00 43.22 110 ARG A C 1
ATOM 852 O O . ARG A 1 110 ? 3.445 9.438 7.644 1.00 43.22 110 ARG A O 1
ATOM 859 N N . GLY A 1 111 ? 5.546 9.433 8.498 1.00 38.53 111 GLY A N 1
ATOM 860 C CA . GLY A 1 111 ? 5.428 10.711 9.199 1.00 38.53 111 GLY A CA 1
ATOM 861 C C . GLY A 1 111 ? 4.830 11.686 8.204 1.00 38.53 111 GLY A C 1
ATOM 862 O O . GLY A 1 111 ? 5.291 11.697 7.053 1.00 38.53 111 GLY A O 1
ATOM 863 N N . GLY A 1 112 ? 3.707 12.302 8.597 1.00 35.47 112 GLY A N 1
ATOM 864 C CA . GLY A 1 112 ? 2.969 13.213 7.739 1.00 35.47 112 GLY A CA 1
ATOM 865 C C . GLY A 1 112 ? 3.989 14.041 6.992 1.00 35.47 112 GLY A C 1
ATOM 866 O O . GLY A 1 112 ? 5.000 14.423 7.589 1.00 35.47 112 GLY A O 1
ATOM 867 N N . SER A 1 113 ? 3.782 14.190 5.679 1.00 40.69 113 SER A N 1
ATOM 868 C CA . SER A 1 113 ? 4.418 15.264 4.923 1.00 40.69 113 SER A CA 1
ATOM 869 C C . SER A 1 113 ? 4.607 16.403 5.903 1.00 40.69 113 SER A C 1
ATOM 871 O O . SER A 1 113 ? 3.606 16.827 6.480 1.00 40.69 113 SER A O 1
ATOM 873 N N . SER A 1 114 ? 5.856 16.757 6.215 1.00 48.41 114 SER A N 1
ATOM 874 C CA . SER A 1 114 ? 6.164 17.885 7.079 1.00 48.41 114 SER A CA 1
ATOM 875 C C . SER A 1 114 ? 5.721 19.119 6.309 1.00 48.41 114 SER A C 1
ATOM 877 O O . SER A 1 114 ? 6.537 19.856 5.766 1.00 48.41 114 SER A O 1
ATOM 879 N N . ASP A 1 115 ? 4.410 19.275 6.161 1.00 51.53 115 ASP A N 1
ATOM 880 C CA . ASP A 1 115 ? 3.788 20.503 5.777 1.00 51.53 115 ASP A CA 1
ATOM 881 C C . ASP A 1 115 ? 4.217 21.440 6.901 1.00 51.53 115 ASP A C 1
ATOM 883 O O . ASP A 1 115 ? 3.962 21.140 8.075 1.00 51.53 115 ASP A O 1
ATOM 887 N N . PRO A 1 116 ? 4.952 22.520 6.606 1.00 59.62 116 PRO A N 1
ATOM 888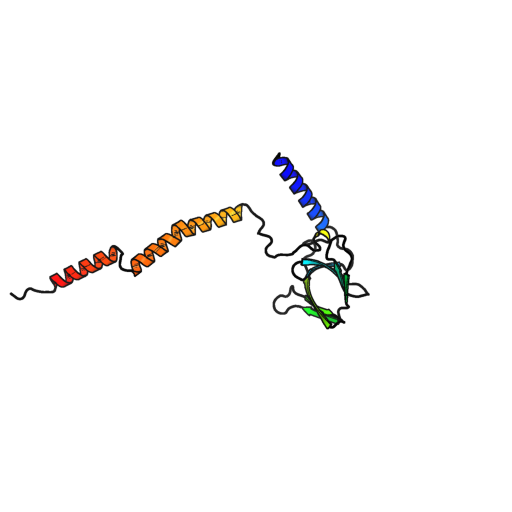 C CA . PRO A 1 116 ? 5.422 23.447 7.633 1.00 59.62 116 PRO A CA 1
ATOM 889 C C . PRO A 1 116 ? 4.281 23.892 8.563 1.00 59.62 116 PRO A C 1
ATOM 891 O O . PRO A 1 116 ? 4.483 24.150 9.749 1.00 59.62 116 PRO A O 1
ATOM 894 N N . ASN A 1 117 ? 3.061 23.892 8.026 1.00 65.06 117 ASN A N 1
ATOM 895 C CA . ASN A 1 117 ? 1.821 24.196 8.716 1.00 65.06 117 ASN A CA 1
ATOM 896 C C . ASN A 1 117 ? 1.476 23.209 9.845 1.00 65.06 117 ASN A C 1
ATOM 898 O O . ASN A 1 117 ? 1.015 23.658 10.888 1.00 65.06 117 ASN A O 1
ATOM 902 N N . ASP A 1 118 ? 1.749 21.907 9.714 1.00 64.75 118 ASP A N 1
ATOM 903 C CA . ASP A 1 118 ? 1.461 20.924 10.774 1.00 64.75 118 ASP A CA 1
ATOM 904 C C . ASP A 1 118 ? 2.368 21.130 11.995 1.00 64.75 118 ASP A C 1
ATOM 906 O O . ASP A 1 118 ? 1.932 20.989 13.139 1.00 64.75 118 ASP A O 1
ATOM 910 N N . PHE A 1 119 ? 3.621 21.537 11.771 1.00 67.62 119 PHE A N 1
ATOM 911 C CA . PHE A 1 119 ? 4.543 21.902 12.848 1.00 67.62 119 PHE A CA 1
ATOM 912 C C . PHE A 1 119 ? 4.092 23.181 13.567 1.00 67.62 119 PHE A C 1
ATOM 914 O O . PHE A 1 119 ? 4.107 23.238 14.798 1.00 67.62 119 PHE A O 1
ATOM 921 N N . ILE A 1 120 ? 3.622 24.181 12.815 1.00 76.19 120 ILE A N 1
ATOM 922 C CA . ILE A 1 120 ? 3.071 25.426 13.371 1.00 76.19 120 ILE A CA 1
ATOM 923 C C . ILE A 1 120 ? 1.805 25.140 14.190 1.00 76.19 120 ILE A C 1
ATOM 925 O O . ILE A 1 120 ? 1.674 25.639 15.308 1.00 76.19 120 ILE A O 1
ATOM 929 N N . VAL A 1 121 ? 0.901 24.297 13.684 1.00 77.88 121 VAL A N 1
ATOM 930 C CA . VAL A 1 121 ? -0.322 23.893 14.394 1.00 77.88 121 VAL A CA 1
ATOM 931 C C . VAL A 1 121 ? 0.012 23.103 15.662 1.00 77.88 121 VAL A C 1
ATOM 933 O O . VAL A 1 121 ? -0.574 23.364 16.713 1.00 77.88 121 VAL A O 1
ATOM 936 N N . ALA A 1 122 ? 0.982 22.187 15.608 1.00 79.81 122 ALA A N 1
ATOM 937 C CA . ALA A 1 122 ? 1.430 21.435 16.778 1.00 79.81 122 ALA A CA 1
ATOM 938 C C . ALA A 1 122 ? 2.030 22.348 17.859 1.00 79.81 122 ALA A C 1
ATOM 940 O O . ALA A 1 122 ? 1.678 22.213 19.031 1.00 79.81 122 ALA A O 1
ATOM 941 N N . ILE A 1 123 ? 2.878 23.311 17.477 1.00 85.31 123 ILE A N 1
ATOM 942 C CA . ILE A 1 123 ? 3.423 24.314 18.405 1.00 85.31 123 ILE A CA 1
ATOM 943 C C . ILE A 1 123 ? 2.300 25.159 19.002 1.00 85.31 123 ILE A C 1
ATOM 945 O O . ILE A 1 123 ? 2.261 25.349 20.216 1.00 85.31 123 ILE A O 1
ATOM 949 N N . PHE A 1 124 ? 1.367 25.634 18.177 1.00 87.75 124 PHE A N 1
ATOM 950 C CA . PHE A 1 124 ? 0.241 26.439 18.638 1.00 87.75 124 PHE A CA 1
ATOM 951 C C . PHE A 1 124 ? -0.617 25.682 19.660 1.00 87.75 124 PHE A C 1
ATOM 953 O O . PHE A 1 124 ? -0.922 26.220 20.723 1.00 87.75 124 PHE A O 1
ATOM 960 N N . LEU A 1 125 ? -0.935 24.410 19.402 1.00 87.69 125 LEU A N 1
ATOM 961 C CA . LEU A 1 125 ? -1.658 23.561 20.353 1.00 87.69 125 LEU A CA 1
ATOM 962 C C . LEU A 1 125 ? -0.888 23.376 21.667 1.00 87.69 125 LEU A C 1
ATOM 964 O O . LEU A 1 125 ? -1.491 23.423 22.738 1.00 87.69 125 LEU A O 1
ATOM 968 N N . MET A 1 126 ? 0.435 23.214 21.600 1.00 90.75 126 MET A N 1
ATOM 969 C CA . MET A 1 126 ? 1.296 23.089 22.780 1.00 90.75 126 MET A CA 1
ATOM 970 C C . MET A 1 126 ? 1.293 24.378 23.618 1.00 90.75 126 MET A C 1
ATOM 972 O O . MET A 1 126 ? 1.144 24.330 24.838 1.00 90.75 126 MET A O 1
ATOM 976 N N . ILE A 1 127 ? 1.362 25.538 22.960 1.00 90.69 127 ILE A N 1
ATOM 977 C CA . ILE A 1 127 ? 1.280 26.854 23.607 1.00 90.69 127 ILE A CA 1
ATOM 978 C C . ILE A 1 127 ? -0.090 27.049 24.269 1.00 90.69 127 ILE A C 1
ATOM 980 O O . ILE A 1 127 ? -0.153 27.450 25.430 1.00 90.69 127 ILE A O 1
ATOM 984 N N . VAL A 1 128 ? -1.188 26.728 23.577 1.00 91.44 128 VAL A N 1
ATOM 985 C CA . VAL A 1 128 ? -2.547 26.830 24.139 1.00 91.44 128 VAL A CA 1
ATOM 986 C C . VAL A 1 128 ? -2.713 25.906 25.347 1.00 91.44 128 VAL A C 1
ATOM 988 O O . VAL A 1 128 ? -3.276 26.317 26.362 1.00 91.44 128 VAL A O 1
ATOM 991 N N . LEU A 1 129 ? -2.180 24.683 25.287 1.00 90.56 129 LEU A N 1
ATOM 992 C CA . LEU A 1 129 ? -2.212 23.751 26.412 1.00 90.56 129 LEU A CA 1
ATOM 993 C C . LEU A 1 129 ? -1.486 24.330 27.639 1.00 90.56 129 LEU A C 1
ATOM 995 O O . LEU A 1 129 ? -2.033 24.305 28.742 1.00 90.56 129 LEU A O 1
ATOM 999 N N . ILE A 1 130 ? -0.289 24.895 27.448 1.00 90.44 130 ILE A N 1
ATOM 1000 C CA . ILE A 1 130 ? 0.517 25.451 28.543 1.00 90.44 130 ILE A CA 1
ATOM 1001 C C . ILE A 1 130 ? -0.090 26.734 29.115 1.00 90.44 130 ILE A C 1
ATOM 1003 O O . ILE A 1 130 ? -0.122 26.891 30.331 1.00 90.44 130 ILE A O 1
ATOM 1007 N N . ILE A 1 131 ? -0.550 27.659 28.271 1.00 89.75 131 ILE A N 1
ATOM 1008 C CA . ILE A 1 131 ? -0.987 28.991 28.718 1.00 89.75 131 ILE A CA 1
ATOM 1009 C C . ILE A 1 131 ? -2.437 28.979 29.205 1.00 89.75 131 ILE A C 1
ATOM 1011 O O . ILE A 1 131 ? -2.777 29.703 30.136 1.00 89.75 131 ILE A O 1
ATOM 1015 N N . VAL A 1 132 ? -3.304 28.177 28.588 1.00 87.44 132 VAL A N 1
ATOM 1016 C CA . VAL A 1 132 ? -4.744 28.218 28.874 1.00 87.44 132 VAL A CA 1
ATOM 1017 C C . VAL A 1 132 ? -5.151 27.048 29.753 1.00 87.44 132 VAL A C 1
ATOM 1019 O O . VAL A 1 132 ? -5.746 27.245 30.811 1.00 87.44 132 VAL A O 1
ATOM 1022 N N . VAL A 1 133 ? -4.813 25.823 29.345 1.00 85.88 133 VAL A N 1
ATOM 1023 C CA . VAL A 1 133 ? -5.358 24.624 29.995 1.00 85.88 133 VAL A CA 1
ATOM 1024 C C . VAL A 1 133 ? -4.710 24.381 31.354 1.00 85.88 133 VAL A C 1
ATOM 1026 O O . VAL A 1 133 ? -5.434 24.180 32.326 1.00 85.88 133 VAL A O 1
ATOM 1029 N N . ILE A 1 134 ? -3.379 24.446 31.463 1.00 86.50 134 ILE A N 1
ATOM 1030 C CA . ILE A 1 134 ? -2.684 24.195 32.738 1.00 86.50 134 ILE A CA 1
ATOM 1031 C C . ILE A 1 134 ? -3.087 25.216 33.827 1.00 86.50 134 ILE A C 1
ATOM 1033 O O . ILE A 1 134 ? -3.451 24.782 34.924 1.00 86.50 134 ILE A O 1
ATOM 1037 N N . PRO A 1 135 ? -3.117 26.542 33.573 1.00 86.56 135 PRO A N 1
ATOM 1038 C CA . PRO A 1 135 ? -3.560 27.518 34.567 1.00 86.56 135 PRO A CA 1
ATOM 1039 C C . PRO A 1 135 ? -5.042 27.394 34.915 1.00 86.56 135 PRO A C 1
ATOM 1041 O O . PRO A 1 135 ? -5.393 27.521 36.086 1.00 86.56 135 PRO A O 1
ATOM 1044 N N . ALA A 1 136 ? -5.911 27.096 33.942 1.00 83.94 136 ALA A N 1
ATOM 1045 C CA . ALA A 1 136 ? -7.328 26.853 34.211 1.00 83.94 136 ALA A CA 1
ATOM 1046 C C . ALA A 1 136 ? -7.527 25.634 35.124 1.00 83.94 136 ALA A C 1
ATOM 1048 O O . ALA A 1 136 ? -8.288 25.697 36.091 1.00 83.94 136 ALA A O 1
ATOM 1049 N N . LEU A 1 137 ? -6.788 24.548 34.874 1.00 84.94 137 LEU A N 1
ATOM 1050 C CA . LEU A 1 137 ? -6.823 23.357 35.718 1.00 84.94 137 LEU A CA 1
ATOM 1051 C C . LEU A 1 137 ? -6.311 23.674 37.129 1.00 84.94 137 LEU A C 1
ATOM 1053 O O . LEU A 1 137 ? -6.963 23.335 38.114 1.00 84.94 137 LEU A O 1
ATOM 1057 N N . TYR A 1 138 ? -5.200 24.403 37.243 1.00 85.56 138 TYR A N 1
ATOM 1058 C CA . TYR A 1 138 ? -4.658 24.835 38.531 1.00 85.56 138 TYR A CA 1
ATOM 1059 C C 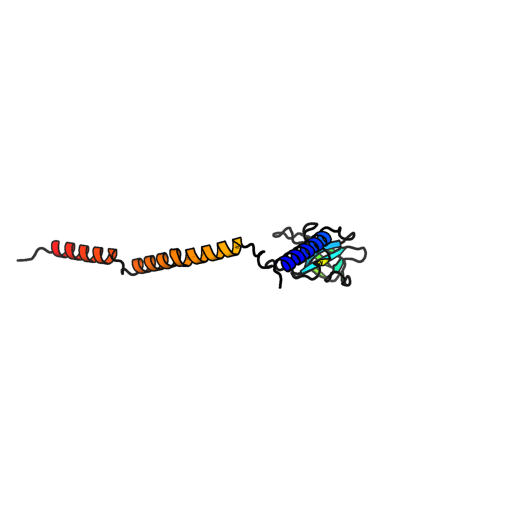. TYR A 1 138 ? -5.643 25.709 39.324 1.00 85.56 138 TYR A C 1
ATOM 1061 O O . TYR A 1 138 ? -5.845 25.490 40.520 1.00 85.56 138 TYR A O 1
ATOM 1069 N N . LEU A 1 139 ? -6.302 26.667 38.664 1.00 80.44 139 LEU A N 1
ATOM 1070 C CA . LEU A 1 139 ? -7.324 27.512 39.286 1.00 80.44 139 LEU A CA 1
ATOM 1071 C C . LEU A 1 139 ? -8.534 26.690 39.742 1.00 80.44 139 LEU A C 1
ATOM 1073 O O . LEU A 1 139 ? -8.969 26.858 40.879 1.00 80.44 139 LEU A O 1
ATOM 1077 N N . SER A 1 140 ? -9.020 25.754 38.922 1.00 79.44 140 SER A N 1
ATOM 1078 C CA . SER A 1 140 ? -10.142 24.883 39.298 1.00 79.44 140 SER A CA 1
ATOM 1079 C C . SER A 1 140 ? -9.828 24.001 40.513 1.00 79.44 140 SER A C 1
ATOM 1081 O O . SER A 1 140 ? -10.638 23.907 41.434 1.00 79.44 140 SER A O 1
ATOM 1083 N N . VAL A 1 141 ? -8.621 23.425 40.584 1.00 81.81 141 VAL A N 1
ATOM 1084 C CA . VAL A 1 141 ? -8.174 22.628 41.739 1.00 81.81 141 VAL A CA 1
ATOM 1085 C C . VAL A 1 141 ? -8.054 23.505 42.986 1.00 81.81 141 VAL A C 1
ATOM 1087 O O . VAL A 1 141 ? -8.450 23.094 44.075 1.00 81.81 141 VAL A O 1
ATOM 1090 N N . ARG A 1 142 ? -7.563 24.739 42.841 1.00 75.69 142 ARG A N 1
ATOM 1091 C CA . ARG A 1 142 ? -7.474 25.702 43.945 1.00 75.69 142 ARG A CA 1
ATOM 1092 C C . ARG A 1 142 ? -8.849 26.139 44.464 1.00 75.69 142 ARG A C 1
ATOM 1094 O O . ARG A 1 142 ? -8.987 26.367 45.668 1.00 75.69 142 ARG A O 1
ATOM 1101 N N . GLU A 1 143 ? -9.847 26.262 43.590 1.00 71.44 143 GLU A N 1
ATOM 1102 C CA . GLU A 1 143 ? -11.236 26.531 43.980 1.00 71.44 143 GLU A CA 1
ATOM 1103 C C . GLU A 1 143 ? -11.865 25.338 44.708 1.00 71.44 143 GLU A C 1
ATOM 1105 O O . GLU A 1 143 ? -12.433 25.524 45.784 1.00 71.44 143 GLU A O 1
ATOM 1110 N N . LEU A 1 144 ? -11.677 24.119 44.192 1.00 70.56 144 LEU A N 1
ATOM 1111 C CA . LEU A 1 144 ? -12.123 22.875 44.834 1.00 70.56 144 LEU A CA 1
ATOM 1112 C C . LEU A 1 144 ? -11.480 22.655 46.211 1.00 70.56 144 LEU A C 1
ATOM 1114 O O . LEU A 1 144 ? -12.141 22.188 47.133 1.00 70.56 144 LEU A O 1
ATOM 1118 N N . ALA A 1 145 ? -10.213 23.038 46.382 1.00 73.81 145 ALA A N 1
ATOM 1119 C CA . ALA A 1 145 ? -9.500 22.947 47.655 1.00 73.81 145 ALA A CA 1
ATOM 1120 C C . ALA A 1 145 ? -9.895 24.038 48.676 1.00 73.81 145 ALA A C 1
ATOM 1122 O O . ALA A 1 145 ? -9.290 24.122 49.743 1.00 73.81 145 ALA A O 1
ATOM 1123 N N . GLY A 1 146 ? -10.860 24.916 48.362 1.00 62.12 146 GLY A N 1
ATOM 1124 C CA . GLY A 1 146 ? -11.335 25.964 49.277 1.00 62.12 146 GLY A CA 1
ATOM 1125 C C . GLY A 1 146 ? -10.313 27.072 49.570 1.00 62.12 146 GLY A C 1
ATOM 1126 O O . GLY A 1 146 ? -10.536 27.925 50.427 1.00 62.12 146 GLY A O 1
ATOM 1127 N N . LEU A 1 147 ? -9.193 27.096 48.842 1.00 63.12 147 LEU A N 1
ATOM 1128 C CA . LEU A 1 147 ? -8.090 28.054 48.999 1.00 63.12 147 LEU A CA 1
ATOM 1129 C C . LEU A 1 147 ? -8.297 29.332 48.173 1.00 63.12 147 LEU A C 1
ATOM 1131 O O . LEU A 1 147 ? -7.399 30.182 48.079 1.00 63.12 147 LEU A O 1
ATOM 1135 N N . SER A 1 148 ? -9.463 29.464 47.539 1.00 69.31 148 SER A N 1
ATOM 1136 C CA . SER A 1 148 ? -9.804 30.636 46.749 1.00 69.31 148 SER A CA 1
ATOM 1137 C C . SER A 1 148 ? -10.111 31.842 47.657 1.00 69.31 148 SER A C 1
ATOM 1139 O O . SER A 1 148 ? -10.638 31.686 48.764 1.00 69.31 148 SER A O 1
ATOM 1141 N N . PRO A 1 149 ? -9.818 33.073 47.202 1.00 65.00 149 PRO A N 1
ATOM 1142 C CA . PRO A 1 149 ? -10.173 34.293 47.932 1.00 65.00 149 PRO A CA 1
ATOM 1143 C C . PRO A 1 149 ? -11.678 34.400 48.217 1.00 65.00 149 PRO A C 1
ATOM 1145 O O . PRO A 1 149 ? -12.078 34.916 49.257 1.00 65.00 149 PRO A O 1
ATOM 1148 N N . ARG A 1 150 ? -12.514 33.855 47.321 1.00 65.56 150 ARG A N 1
ATOM 1149 C CA . ARG A 1 150 ? -13.976 33.833 47.459 1.00 65.56 150 ARG A CA 1
ATOM 1150 C C . ARG A 1 150 ? -14.434 32.935 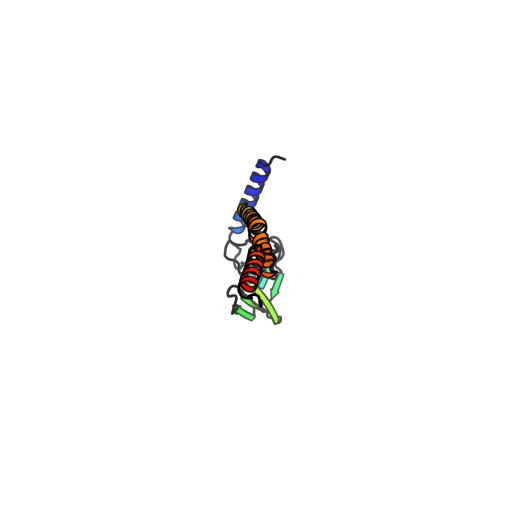48.608 1.00 65.56 150 ARG A C 1
ATOM 1152 O O . ARG A 1 150 ? -15.311 33.336 49.365 1.00 65.56 150 ARG A O 1
ATOM 1159 N N . CYS A 1 151 ? -13.807 31.770 48.791 1.00 62.81 151 CYS A N 1
ATOM 1160 C CA . CYS A 1 151 ? -14.096 30.886 49.924 1.00 62.81 151 CYS A CA 1
ATOM 1161 C C . CYS A 1 151 ? -13.717 31.531 51.265 1.00 62.81 151 CYS A C 1
ATOM 1163 O O . CYS A 1 151 ? -14.468 31.416 52.230 1.00 62.81 151 CYS A O 1
ATOM 1165 N N . LYS A 1 152 ? -12.599 32.270 51.316 1.00 67.44 152 LYS A N 1
ATOM 1166 C CA . LYS A 1 152 ? -12.182 33.012 52.519 1.00 67.44 152 LYS A CA 1
ATOM 1167 C C . LYS A 1 152 ? -13.139 34.158 52.861 1.00 67.44 152 LYS A C 1
ATOM 1169 O O . LYS A 1 152 ? -13.522 34.293 54.018 1.00 67.44 152 LYS A O 1
ATOM 1174 N N . LEU A 1 153 ? -13.579 34.924 51.860 1.00 72.38 153 LEU A N 1
ATOM 1175 C CA . LEU A 1 153 ? -14.589 35.975 52.037 1.00 72.38 153 LEU A CA 1
ATOM 1176 C C . LEU A 1 153 ? -15.934 35.407 52.506 1.00 72.38 153 LEU A C 1
ATOM 1178 O O . LEU A 1 153 ? -16.545 35.964 53.412 1.00 72.38 153 LEU A O 1
ATOM 1182 N N . ALA A 1 154 ? -16.375 34.276 51.947 1.00 69.56 154 ALA A N 1
ATOM 1183 C CA . ALA A 1 154 ? -17.607 33.612 52.373 1.00 69.56 154 ALA A CA 1
ATOM 1184 C C . ALA A 1 154 ? -17.517 33.080 53.815 1.00 69.56 154 ALA A C 1
ATOM 1186 O O . ALA A 1 154 ? -18.487 33.182 54.565 1.00 69.56 154 ALA A O 1
ATOM 1187 N N . ALA A 1 155 ? -16.357 32.553 54.224 1.00 71.38 155 ALA A N 1
ATOM 1188 C CA . ALA A 1 155 ? -16.119 32.134 55.603 1.00 71.38 155 ALA A CA 1
ATOM 1189 C C . ALA A 1 155 ? -16.174 33.323 56.579 1.00 71.38 155 ALA A C 1
ATOM 1191 O O . ALA A 1 155 ? -16.872 33.246 57.587 1.00 71.38 155 ALA A O 1
ATOM 1192 N N . GLN A 1 156 ? -15.532 34.446 56.237 1.00 77.31 156 GLN A N 1
ATOM 1193 C CA . GLN A 1 156 ? -15.568 35.670 57.045 1.00 77.31 156 GLN A CA 1
ATOM 1194 C C . GLN A 1 156 ? -16.979 36.264 57.152 1.00 77.31 156 GLN A C 1
ATOM 1196 O O . GLN A 1 156 ? -17.408 36.633 58.242 1.00 77.31 156 GLN A O 1
ATOM 1201 N N . LEU A 1 157 ? -17.738 36.305 56.051 1.00 76.88 157 LEU A N 1
ATOM 1202 C CA . LEU A 1 157 ? -19.134 36.760 56.069 1.00 76.88 157 LEU A CA 1
ATOM 1203 C C . LEU A 1 157 ? -20.012 35.857 56.944 1.00 76.88 157 LEU A C 1
ATOM 1205 O O . LEU A 1 157 ? -20.864 36.345 57.682 1.00 76.88 157 LEU A O 1
ATOM 1209 N N . LYS A 1 158 ? -19.789 34.539 56.897 1.00 77.94 158 LYS A N 1
ATOM 1210 C CA . LYS A 1 158 ? -20.517 33.577 57.730 1.00 77.94 158 LYS A CA 1
ATOM 1211 C C . LYS A 1 158 ? -20.220 33.773 59.220 1.00 77.94 158 LYS A C 1
ATOM 1213 O O . LYS A 1 158 ? -21.141 33.677 60.027 1.00 77.94 158 LYS A O 1
ATOM 1218 N N . GLU A 1 159 ? -18.973 34.067 59.588 1.00 78.81 159 GLU A N 1
ATOM 1219 C CA . GLU A 1 159 ? -18.601 34.398 60.971 1.00 78.81 159 GLU A CA 1
ATOM 1220 C C . GLU A 1 159 ? -19.214 35.723 61.436 1.00 78.81 159 GLU A C 1
ATOM 1222 O O . GLU A 1 159 ? -19.769 35.773 62.531 1.00 78.81 159 GLU A O 1
ATOM 1227 N N . GLN A 1 160 ? -19.203 36.763 60.594 1.00 78.19 160 GLN A N 1
ATOM 1228 C CA . GLN A 1 160 ? -19.826 38.054 60.913 1.00 78.19 160 GLN A CA 1
ATOM 1229 C C . GLN A 1 160 ? -21.341 37.935 61.113 1.00 78.19 160 GLN A C 1
ATOM 1231 O O . GLN A 1 160 ? -21.877 38.469 62.081 1.00 78.19 160 GLN A O 1
ATOM 1236 N N . ILE A 1 161 ? -22.032 37.186 60.247 1.00 78.25 161 ILE A N 1
ATOM 1237 C CA . ILE A 1 161 ? -23.471 36.924 60.394 1.00 78.25 161 ILE A CA 1
ATOM 1238 C C . ILE A 1 161 ? -23.741 36.121 61.672 1.00 78.25 161 ILE A C 1
ATOM 1240 O O . ILE A 1 161 ? -24.670 36.439 62.410 1.00 78.25 161 ILE A O 1
ATOM 1244 N N . LYS A 1 162 ? -22.921 35.105 61.974 1.00 78.94 162 LYS A N 1
ATOM 1245 C CA . LYS A 1 162 ? -23.079 34.294 63.189 1.00 78.94 162 LYS A CA 1
ATOM 1246 C C . LYS A 1 162 ? -22.873 35.120 64.463 1.00 78.94 162 LYS A C 1
ATOM 1248 O O . LYS A 1 162 ? -23.642 34.948 65.401 1.00 78.94 162 LYS A O 1
ATOM 1253 N N . ALA A 1 163 ? -21.890 36.021 64.478 1.00 76.44 163 ALA A N 1
ATOM 1254 C CA . ALA A 1 163 ? -21.643 36.934 65.594 1.00 76.44 163 ALA A CA 1
ATOM 1255 C C . ALA A 1 163 ? -22.773 37.965 65.771 1.00 76.44 163 ALA A C 1
ATOM 1257 O O . ALA A 1 163 ? -23.146 38.275 66.897 1.00 76.44 163 ALA A O 1
ATOM 1258 N N . ALA A 1 164 ? -23.363 38.450 64.674 1.00 72.62 164 ALA A N 1
ATOM 1259 C CA . ALA A 1 164 ? -24.520 39.347 64.717 1.00 72.62 164 ALA A CA 1
ATOM 1260 C C . ALA A 1 164 ? -25.817 38.646 65.171 1.00 72.62 164 ALA A C 1
ATOM 1262 O O . ALA A 1 164 ? -26.703 39.290 65.726 1.00 72.62 164 ALA A O 1
ATOM 1263 N N . MET A 1 165 ? -25.938 37.332 64.945 1.00 68.56 165 MET A N 1
ATOM 1264 C CA . MET A 1 165 ? -27.106 36.525 65.326 1.00 68.56 165 MET A CA 1
ATOM 1265 C C . MET A 1 165 ? -27.047 35.947 66.748 1.00 68.56 165 MET A C 1
ATOM 1267 O O . MET A 1 165 ? -28.037 35.369 67.190 1.00 68.56 165 MET A O 1
ATOM 1271 N N . THR A 1 166 ? -25.935 36.084 67.476 1.00 64.19 166 THR A N 1
ATOM 1272 C CA . THR A 1 166 ? -25.873 35.774 68.914 1.00 64.19 166 THR A CA 1
ATOM 1273 C C . THR A 1 166 ? -26.107 37.053 69.722 1.00 64.19 166 THR A C 1
ATOM 1275 O O . THR A 1 166 ? -25.142 37.777 69.973 1.00 64.19 166 THR A O 1
ATOM 1278 N N . PRO A 1 167 ? -27.352 37.378 70.125 1.00 57.50 167 PRO A N 1
ATOM 1279 C CA . PRO A 1 167 ? -27.587 38.466 71.063 1.00 57.50 167 PRO A CA 1
ATOM 1280 C C . PRO A 1 167 ? -26.914 38.109 72.388 1.00 57.50 167 PRO A C 1
ATOM 1282 O O . PRO A 1 167 ? -27.105 37.010 72.913 1.00 57.50 167 PRO A O 1
ATOM 1285 N N . GLY A 1 168 ? -26.095 39.023 72.907 1.00 57.47 168 GLY A N 1
ATOM 1286 C CA . GLY A 1 168 ? -25.531 38.893 74.241 1.00 57.47 168 GLY A CA 1
ATOM 1287 C C . GLY A 1 168 ? -26.657 38.691 75.248 1.00 57.47 168 GLY A C 1
ATOM 1288 O O . GLY A 1 168 ? -27.533 39.538 75.392 1.00 57.47 168 GLY A O 1
ATOM 1289 N N . THR A 1 169 ? -26.644 37.548 75.926 1.00 54.44 169 THR A N 1
ATOM 1290 C CA . THR A 1 169 ? -27.296 37.398 77.221 1.00 54.44 169 THR A CA 1
ATOM 1291 C C . THR A 1 169 ? -26.526 38.244 78.225 1.00 54.44 169 THR A C 1
ATOM 1293 O O . THR A 1 169 ? -25.514 37.794 78.765 1.00 54.44 169 THR A O 1
ATOM 1296 N N . SER A 1 170 ? -26.999 39.468 78.427 1.00 44.69 170 SER A N 1
ATOM 1297 C CA . SER A 1 170 ? -26.781 40.290 79.618 1.00 44.69 170 SER A CA 1
ATOM 1298 C C . SER A 1 170 ? -27.847 41.372 79.665 1.00 44.69 170 SER A C 1
ATOM 1300 O O . SER A 1 170 ? -27.895 42.143 78.680 1.00 44.69 170 SER A O 1
#

pLDDT: mean 81.78, std 12.7, range [35.47, 94.25]

Sequence (170 aa):
MDLDAQIAETRRRVAEEKEQRERPLPAGVTMVKLNKQVTGLRVGPDGLATLSAPDGQWQPVGRPVGVKRGKVIHSRVRIKLDNGSKLTVRPYLPKEKGLVDAGQRDSLYRGGSSDPNDFIVAIFLMIVLIIVVIPALYLSVRELAGLSPRCKLAAQLKEQIKAAMTPGTS

Secondary structure (DSSP, 8-state):
--HHHHHHHHHHHHHHHHHHHHSPPPTTEEEEEETTEEEEEEEETTEEEEESSTT---EEEE-EEEEEE-SS-TT-EEEEETTS-EEEEEEPPTTTS-GGGTT-B--S-S-----HHHHHHHHHHHHHIIIIIHHHHHHHHHHHTT-SHHHHHHHHHHHHHHHHTS----